Protein AF-A0A955NNW5-F1 (afdb_monomer_lite)

Secondary structure (DSSP, 8-state):
------------------------PPPEEEEEEEE----B-HHHHSS-BSTTPBPP-SSSS---B--TTTS-SSSS--TT-S--TT-HHHHHHHHHHHHHTTEEEEEEEE--TTSHHHHHHHHHHHHHHHTT-EEEEEE---TT--HHHHHHHHHHHHHHHTT-TTB--BGGGTTB-

pLDDT: mean 88.26, std 15.96, range [44.25, 98.5]

Structure (mmCIF, N/CA/C/O backbone):
data_AF-A0A955NNW5-F1
#
_entry.id   AF-A0A955NNW5-F1
#
loop_
_atom_site.group_PDB
_atom_site.id
_atom_site.type_symbol
_atom_site.label_atom_id
_atom_site.label_alt_id
_atom_site.label_comp_id
_atom_site.label_asym_id
_atom_site.label_entity_id
_atom_site.label_seq_id
_atom_site.pdbx_PDB_ins_code
_atom_site.Cartn_x
_atom_site.Cartn_y
_atom_site.Cartn_z
_atom_site.occupancy
_atom_site.B_iso_or_equiv
_atom_site.auth_seq_id
_atom_site.auth_comp_id
_atom_site.auth_asym_id
_atom_site.auth_atom_id
_atom_site.pdbx_PDB_model_num
ATOM 1 N N . MET A 1 1 ? -83.481 -38.359 -8.865 1.00 44.25 1 MET A N 1
ATOM 2 C CA . MET A 1 1 ? -82.133 -38.369 -9.472 1.00 44.25 1 MET A CA 1
ATOM 3 C C . MET A 1 1 ? -81.370 -37.194 -8.867 1.00 44.25 1 MET A C 1
ATOM 5 O O . MET A 1 1 ? -81.826 -36.071 -9.020 1.00 44.25 1 MET A O 1
ATOM 9 N N . ARG A 1 2 ? -80.355 -37.457 -8.031 1.00 44.44 2 ARG A N 1
ATOM 10 C CA . ARG A 1 2 ? -79.591 -36.447 -7.269 1.00 44.44 2 ARG A CA 1
ATOM 11 C C . ARG A 1 2 ? -78.536 -35.812 -8.178 1.00 44.44 2 ARG A C 1
ATOM 13 O O . ARG A 1 2 ? -77.714 -36.547 -8.713 1.00 44.44 2 ARG A O 1
ATOM 20 N N . THR A 1 3 ? -78.504 -34.489 -8.279 1.00 44.41 3 THR A N 1
ATOM 21 C CA . THR A 1 3 ? -77.385 -33.754 -8.887 1.00 44.41 3 THR A CA 1
ATOM 22 C C . THR A 1 3 ? -76.602 -33.065 -7.772 1.00 44.41 3 THR A C 1
ATOM 24 O O . THR A 1 3 ? -77.088 -32.132 -7.141 1.00 44.41 3 THR A O 1
ATOM 27 N N . MET A 1 4 ? -75.411 -33.589 -7.480 1.00 44.28 4 MET A N 1
ATOM 28 C CA . MET A 1 4 ? -74.425 -33.008 -6.564 1.00 44.28 4 MET A CA 1
ATOM 29 C C . MET A 1 4 ? -73.666 -31.900 -7.305 1.00 44.28 4 MET A C 1
ATOM 31 O O . MET A 1 4 ? -73.035 -32.175 -8.322 1.00 44.28 4 MET A O 1
ATOM 35 N N . GLN A 1 5 ? -73.714 -30.665 -6.806 1.00 46.50 5 GLN A N 1
ATOM 36 C CA . GLN A 1 5 ? -72.814 -29.592 -7.237 1.00 46.50 5 GLN A CA 1
ATOM 37 C C . GLN A 1 5 ? -71.572 -29.603 -6.343 1.00 46.50 5 GLN A C 1
ATOM 39 O O . GLN A 1 5 ? -71.664 -29.370 -5.139 1.00 46.50 5 GLN A O 1
ATOM 44 N N . PHE A 1 6 ? -70.413 -29.886 -6.937 1.00 45.56 6 PHE A N 1
ATOM 45 C CA . PHE A 1 6 ? -69.111 -29.678 -6.309 1.00 45.56 6 PHE A CA 1
ATOM 46 C C . PHE A 1 6 ? -68.660 -28.241 -6.579 1.00 45.56 6 PHE A C 1
ATOM 48 O O . PHE A 1 6 ? -68.468 -27.860 -7.731 1.00 45.56 6 PHE A O 1
ATOM 55 N N . PHE A 1 7 ? -68.462 -27.457 -5.522 1.00 47.94 7 PHE A N 1
ATOM 56 C CA . PHE A 1 7 ? -67.704 -26.212 -5.596 1.00 47.94 7 PHE A CA 1
ATOM 57 C C . PHE A 1 7 ? -66.236 -26.529 -5.301 1.00 47.94 7 PHE A C 1
ATOM 59 O O . PHE A 1 7 ? -65.891 -26.908 -4.183 1.00 47.94 7 PHE A O 1
ATOM 66 N N . ALA A 1 8 ? -65.375 -26.394 -6.307 1.00 47.09 8 ALA A N 1
ATOM 67 C CA . ALA A 1 8 ? -63.930 -26.412 -6.124 1.00 47.09 8 ALA A CA 1
ATOM 68 C C . ALA A 1 8 ? -63.470 -24.985 -5.798 1.00 47.09 8 ALA A C 1
ATOM 70 O O . ALA A 1 8 ? -63.514 -24.104 -6.654 1.00 47.09 8 ALA A O 1
ATOM 71 N N . SER A 1 9 ? -63.062 -24.749 -4.551 1.00 47.81 9 SER A N 1
ATOM 72 C CA . SER A 1 9 ? -62.405 -23.502 -4.157 1.00 47.81 9 SER A CA 1
ATOM 73 C C . SER A 1 9 ? -60.909 -23.629 -4.446 1.00 47.81 9 SER A C 1
ATOM 75 O O . SER A 1 9 ? -60.238 -24.480 -3.863 1.00 47.81 9 SER A O 1
ATOM 77 N N . ILE A 1 10 ? -60.394 -22.820 -5.371 1.00 53.88 10 ILE A N 1
ATOM 78 C CA . ILE A 1 10 ? -58.959 -22.711 -5.652 1.00 53.88 10 ILE A CA 1
ATOM 79 C C . ILE A 1 10 ? -58.423 -21.571 -4.787 1.00 53.88 10 ILE A C 1
ATOM 81 O O . ILE A 1 10 ? -58.617 -20.398 -5.101 1.00 53.88 10 ILE A O 1
ATOM 85 N N . SER A 1 11 ? -57.753 -21.913 -3.689 1.00 56.22 11 SER A N 1
ATOM 86 C CA . SER A 1 11 ? -56.998 -20.939 -2.899 1.00 56.22 11 SER A CA 1
ATOM 87 C C . SER A 1 11 ? -55.643 -20.703 -3.562 1.00 56.22 11 SER A C 1
ATOM 89 O O . SER A 1 11 ? -54.776 -21.576 -3.557 1.00 56.22 11 SER A O 1
ATOM 91 N N . LEU A 1 12 ? -55.467 -19.520 -4.148 1.00 50.38 12 LEU A N 1
ATOM 92 C CA . LEU A 1 12 ? -54.189 -19.055 -4.675 1.00 50.38 12 LEU A CA 1
ATOM 93 C C . LEU A 1 12 ? -53.268 -18.710 -3.492 1.00 50.38 12 LEU A C 1
ATOM 95 O O . LEU A 1 12 ? -53.478 -17.708 -2.812 1.00 50.38 12 LEU A O 1
ATOM 99 N N . VAL A 1 13 ? -52.270 -19.552 -3.218 1.00 57.09 13 VAL A N 1
ATOM 100 C CA . VAL A 1 13 ? -51.224 -19.260 -2.227 1.00 57.09 13 VAL A CA 1
ATOM 101 C C . VAL A 1 13 ? -50.139 -18.440 -2.918 1.00 57.09 13 VAL A C 1
ATOM 103 O O . VAL A 1 13 ? -49.296 -18.975 -3.635 1.00 57.09 13 VAL A O 1
ATOM 106 N N . THR A 1 14 ? -50.163 -17.125 -2.728 1.00 57.78 14 THR A N 1
ATOM 107 C CA . THR A 1 14 ? -49.066 -16.237 -3.122 1.00 57.78 14 THR A CA 1
ATOM 108 C C . THR A 1 14 ? -47.922 -16.417 -2.128 1.00 57.78 14 THR A C 1
ATOM 110 O O . THR A 1 14 ? -47.959 -15.897 -1.015 1.00 57.78 14 THR A O 1
ATOM 113 N N . ILE A 1 15 ? -46.896 -17.176 -2.515 1.00 60.81 15 ILE A N 1
ATOM 114 C CA . ILE A 1 15 ? -45.632 -17.233 -1.775 1.00 60.81 15 ILE A CA 1
ATOM 115 C C . ILE A 1 15 ? -44.906 -15.909 -2.036 1.00 60.81 15 ILE A C 1
ATOM 117 O O . ILE A 1 15 ? -44.242 -15.733 -3.055 1.00 60.81 15 ILE A O 1
ATOM 121 N N . LEU A 1 16 ? -45.073 -14.950 -1.126 1.00 56.88 16 LEU A N 1
ATOM 122 C CA . LEU A 1 16 ? -44.221 -13.768 -1.053 1.00 56.88 16 LEU A CA 1
ATOM 123 C C . LEU A 1 16 ? -42.847 -14.221 -0.551 1.00 56.88 16 LEU A C 1
ATOM 125 O O . LEU A 1 16 ? -42.619 -14.349 0.649 1.00 56.88 16 LEU A O 1
ATOM 129 N N . CYS A 1 17 ? -41.933 -14.489 -1.482 1.00 45.84 17 CYS A N 1
ATOM 130 C CA . CYS A 1 17 ? -40.508 -14.519 -1.176 1.00 45.84 17 CYS A CA 1
ATOM 131 C C . CYS A 1 17 ? -40.100 -13.094 -0.774 1.00 45.84 17 CYS A C 1
ATOM 133 O O . CYS A 1 17 ? -39.761 -12.278 -1.628 1.00 45.84 17 CYS A O 1
ATOM 135 N N . SER A 1 18 ? -40.162 -12.772 0.520 1.00 54.06 18 SER A N 1
ATOM 136 C CA . SER A 1 18 ? -39.417 -11.632 1.049 1.00 54.06 18 SER A CA 1
ATOM 137 C C . SER A 1 18 ? -37.940 -11.971 0.917 1.00 54.06 18 SER A C 1
ATOM 139 O O . SER A 1 18 ? -37.386 -12.698 1.738 1.00 54.06 18 SER A O 1
ATOM 141 N N . SER A 1 19 ? -37.291 -11.463 -0.129 1.00 56.97 19 SER A N 1
ATOM 142 C CA . SER A 1 19 ? -35.848 -11.285 -0.091 1.00 56.97 19 SER A CA 1
ATOM 143 C C . SER A 1 19 ? -35.580 -10.254 1.000 1.00 56.97 19 SER A C 1
ATOM 145 O O . SER A 1 19 ? -35.784 -9.057 0.776 1.00 56.97 19 SER A O 1
ATOM 147 N N . SER A 1 20 ? -35.178 -10.699 2.192 1.00 56.31 20 SER A N 1
ATOM 148 C CA . SER A 1 20 ? -34.510 -9.792 3.123 1.00 56.31 20 SER A CA 1
ATOM 149 C C . SER A 1 20 ? -33.392 -9.097 2.342 1.00 56.31 20 SER A C 1
ATOM 151 O O . SER A 1 20 ? -32.692 -9.785 1.585 1.00 56.31 20 SER A O 1
ATOM 153 N N . PRO A 1 21 ? -33.236 -7.763 2.441 1.00 55.09 21 PRO A N 1
ATOM 154 C CA . PRO A 1 21 ? -32.043 -7.128 1.902 1.00 55.09 21 PRO A CA 1
ATOM 155 C C . PRO A 1 21 ? -30.851 -7.897 2.464 1.00 55.09 21 PRO A C 1
ATOM 157 O O . PRO A 1 21 ? -30.858 -8.216 3.654 1.00 55.09 21 PRO A O 1
ATOM 160 N N . ALA A 1 22 ? -29.908 -8.278 1.598 1.00 51.81 22 ALA A N 1
ATOM 161 C CA . ALA A 1 22 ? -28.684 -8.928 2.038 1.00 51.81 22 ALA A CA 1
ATOM 162 C C . ALA A 1 22 ? -28.119 -8.069 3.168 1.00 51.81 22 ALA A C 1
ATOM 164 O O . ALA A 1 22 ? -27.778 -6.906 2.947 1.00 51.81 22 ALA A O 1
ATOM 165 N N . GLU A 1 23 ? -28.138 -8.605 4.385 1.00 51.22 23 GLU A N 1
ATOM 166 C CA . GLU A 1 23 ? -27.462 -7.982 5.504 1.00 51.22 23 GLU A CA 1
ATOM 167 C C . GLU A 1 23 ? -26.014 -7.877 5.036 1.00 51.22 23 GLU A C 1
ATOM 169 O O . GLU A 1 23 ? -25.410 -8.883 4.655 1.00 51.22 23 GLU A O 1
ATOM 174 N N . THR A 1 24 ? -25.501 -6.656 4.888 1.00 58.34 24 THR A N 1
ATOM 175 C CA . THR A 1 24 ? -24.089 -6.466 4.575 1.00 58.34 24 THR A CA 1
ATOM 176 C C . THR A 1 24 ? -23.340 -7.044 5.764 1.00 58.34 24 THR A C 1
ATOM 178 O O . THR A 1 24 ? -23.213 -6.368 6.784 1.00 58.34 24 THR A O 1
ATOM 181 N N . GLU A 1 25 ? -22.939 -8.313 5.661 1.00 66.44 25 GLU A N 1
ATOM 182 C CA . GLU A 1 25 ? -22.172 -9.010 6.687 1.00 66.44 25 GLU A CA 1
ATOM 183 C C . GLU A 1 25 ? -21.027 -8.092 7.107 1.00 66.44 25 GLU A C 1
ATOM 185 O O . GLU A 1 25 ? -20.251 -7.608 6.273 1.00 66.44 25 GLU A O 1
ATOM 190 N N . ALA A 1 26 ? -20.993 -7.762 8.396 1.00 84.62 26 ALA A N 1
ATOM 191 C CA . ALA A 1 26 ? -20.029 -6.810 8.911 1.00 84.62 26 ALA A CA 1
ATOM 192 C C . ALA A 1 26 ? -18.613 -7.343 8.655 1.00 84.62 26 ALA A C 1
ATOM 194 O O . ALA A 1 26 ? -18.317 -8.510 8.917 1.00 84.62 26 ALA A O 1
ATOM 195 N N . LEU A 1 27 ? -17.723 -6.485 8.150 1.00 93.44 27 LEU A N 1
ATOM 196 C CA . LEU A 1 27 ? -16.345 -6.879 7.870 1.00 93.44 27 LEU A CA 1
ATOM 197 C C . LEU A 1 27 ? -15.653 -7.374 9.146 1.00 93.44 27 LEU A C 1
ATOM 199 O O . LEU A 1 27 ? -15.691 -6.711 10.187 1.00 93.44 27 LEU A O 1
ATOM 203 N N . SER A 1 28 ? -14.966 -8.514 9.063 1.00 93.81 28 SER A N 1
ATOM 204 C CA . SER A 1 28 ? -14.270 -9.075 10.218 1.00 93.81 28 SER A CA 1
ATOM 205 C C . SER A 1 28 ? -12.952 -8.351 10.468 1.00 93.81 28 SER A C 1
ATOM 207 O O . SER A 1 28 ? -11.970 -8.552 9.754 1.00 93.81 28 SER A O 1
ATOM 209 N N . GLN A 1 29 ? -12.889 -7.560 11.541 1.00 92.75 29 GLN A N 1
ATOM 210 C CA . GLN A 1 29 ? -11.641 -6.928 11.992 1.00 92.75 29 GLN A CA 1
ATOM 211 C C . GLN A 1 29 ? -10.637 -7.919 12.606 1.00 92.75 29 GLN A C 1
ATOM 213 O O . GLN A 1 29 ? -9.526 -7.528 12.933 1.00 92.75 29 GLN A O 1
ATOM 218 N N . ARG A 1 30 ? -11.004 -9.201 12.743 1.00 92.69 30 ARG A N 1
ATOM 219 C CA . ARG A 1 30 ? -10.089 -10.278 13.163 1.00 92.69 30 ARG A CA 1
ATOM 220 C C . ARG A 1 30 ? -9.370 -10.940 11.991 1.00 92.69 30 ARG A C 1
ATOM 222 O O . ARG A 1 30 ? -8.498 -11.778 12.204 1.00 92.69 30 ARG A O 1
ATOM 229 N N . VAL A 1 31 ? -9.761 -10.615 10.759 1.00 95.75 31 VAL A N 1
ATOM 230 C CA . VAL A 1 31 ? -9.162 -11.171 9.546 1.00 95.75 31 VAL A CA 1
ATOM 231 C C . VAL A 1 31 ? -8.395 -10.065 8.841 1.00 95.75 31 VAL A C 1
ATOM 233 O O . VAL A 1 31 ? -8.952 -9.017 8.509 1.00 95.75 31 VAL A O 1
ATOM 236 N N . HIS A 1 32 ? -7.108 -10.324 8.621 1.00 97.44 32 HIS A N 1
ATOM 237 C CA . HIS A 1 32 ? -6.173 -9.397 7.998 1.00 97.44 32 HIS A CA 1
ATOM 238 C C . HIS A 1 32 ? -5.703 -9.961 6.657 1.00 97.44 32 HIS A C 1
ATOM 240 O O . HIS A 1 32 ? -5.451 -11.162 6.544 1.00 97.44 32 HIS A O 1
ATOM 246 N N . VAL A 1 33 ? -5.542 -9.097 5.655 1.00 98.44 33 VAL A N 1
ATOM 247 C CA . VAL A 1 33 ? -4.981 -9.460 4.345 1.00 98.44 33 VAL A CA 1
ATOM 248 C C . VAL A 1 33 ? -3.678 -8.717 4.095 1.00 98.44 33 VAL A C 1
ATOM 250 O O . VAL A 1 33 ? -3.628 -7.501 4.242 1.00 98.44 33 VAL A O 1
ATOM 253 N N . HIS A 1 34 ? -2.623 -9.431 3.700 1.00 98.50 34 HIS A N 1
ATOM 254 C CA . HIS A 1 34 ? -1.396 -8.790 3.226 1.00 98.50 34 HIS A CA 1
ATOM 255 C C . HIS A 1 34 ? -1.651 -8.121 1.877 1.00 98.50 34 HIS A C 1
ATOM 257 O O . HIS A 1 34 ? -2.157 -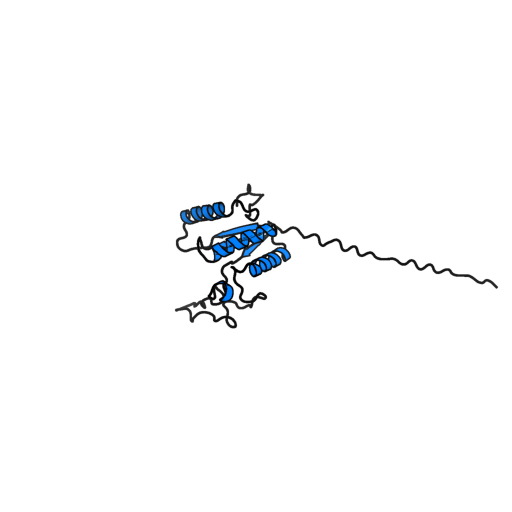8.755 0.950 1.00 98.50 34 HIS A O 1
ATOM 263 N N . TYR A 1 35 ? -1.296 -6.847 1.771 1.00 98.44 35 TYR A N 1
ATOM 264 C CA . TYR A 1 35 ? -1.545 -6.035 0.591 1.00 98.44 35 TYR A CA 1
ATOM 265 C C . TYR A 1 35 ? -0.272 -5.323 0.145 1.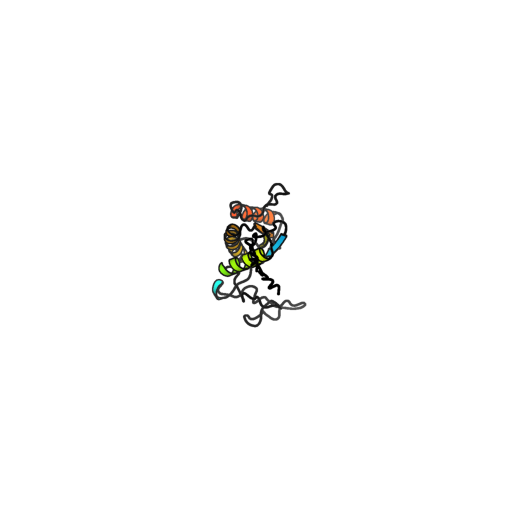00 98.44 35 TYR A C 1
ATOM 267 O O . TYR A 1 35 ? 0.419 -4.700 0.950 1.00 98.44 35 TYR A O 1
ATOM 275 N N . TYR A 1 36 ? 0.006 -5.384 -1.156 1.00 97.69 36 TYR A N 1
ATOM 276 C CA . TYR A 1 36 ? 1.209 -4.830 -1.766 1.00 97.69 36 TYR A CA 1
ATOM 277 C C . TYR A 1 36 ? 0.847 -3.663 -2.688 1.00 97.69 36 TYR A C 1
ATOM 279 O O . TYR A 1 36 ? 0.244 -3.856 -3.744 1.00 97.69 36 TYR A O 1
ATOM 287 N N . GLY A 1 37 ? 1.216 -2.445 -2.283 1.00 96.12 37 GLY A N 1
ATOM 288 C CA . GLY A 1 37 ? 0.946 -1.202 -3.016 1.00 96.12 37 GLY A CA 1
ATOM 289 C C . GLY A 1 37 ? 2.052 -0.778 -3.986 1.00 96.12 37 GLY A C 1
ATOM 290 O O . GLY A 1 37 ? 2.245 0.418 -4.186 1.00 96.12 37 GLY A O 1
ATOM 291 N N . TRP A 1 38 ? 2.809 -1.728 -4.540 1.00 96.19 38 TRP A N 1
ATOM 292 C CA . TRP A 1 38 ? 4.052 -1.462 -5.278 1.00 96.19 38 TRP A CA 1
ATOM 293 C C . TRP A 1 38 ? 3.956 -1.605 -6.807 1.00 96.19 38 TRP A C 1
ATOM 295 O O . TRP A 1 38 ? 4.956 -1.457 -7.502 1.00 96.19 38 TRP A O 1
ATOM 305 N N . TYR A 1 39 ? 2.780 -1.909 -7.360 1.00 97.44 39 TYR A N 1
ATOM 306 C CA . TYR A 1 39 ? 2.630 -2.126 -8.803 1.00 97.44 39 TYR A CA 1
ATOM 307 C C . TYR A 1 39 ? 2.480 -0.801 -9.550 1.00 97.44 39 TYR A C 1
ATOM 309 O O . TYR A 1 39 ? 1.863 0.139 -9.043 1.00 97.44 39 TYR A O 1
ATOM 317 N N . GLY A 1 40 ? 3.017 -0.725 -10.765 1.00 97.12 40 GLY A N 1
ATOM 318 C CA . GLY A 1 40 ? 2.957 0.485 -11.580 1.00 97.12 40 GLY A CA 1
ATOM 319 C C . GLY A 1 40 ? 2.926 0.200 -13.074 1.00 97.12 40 GLY A C 1
ATOM 320 O O . GLY A 1 40 ? 3.481 -0.802 -13.526 1.00 97.12 40 GLY A O 1
ATOM 321 N N . ASN A 1 41 ? 2.280 1.085 -13.830 1.00 97.75 41 ASN A N 1
ATOM 322 C CA . ASN A 1 41 ? 2.127 0.990 -15.280 1.00 97.75 41 ASN A CA 1
ATOM 323 C C . ASN A 1 41 ? 2.514 2.305 -15.989 1.00 97.75 41 ASN A C 1
ATOM 325 O O . ASN A 1 41 ? 2.603 3.355 -15.342 1.00 97.75 41 ASN A O 1
ATOM 329 N N . PRO A 1 42 ? 2.771 2.287 -17.310 1.00 97.44 42 PRO A N 1
ATOM 330 C CA . PRO A 1 42 ? 3.177 3.477 -18.050 1.00 97.44 42 PRO A CA 1
ATOM 331 C C . PRO A 1 42 ? 2.154 4.612 -17.999 1.00 97.44 42 PRO A C 1
ATOM 333 O O . PRO A 1 42 ? 2.550 5.773 -17.940 1.00 97.44 42 PRO A O 1
ATOM 336 N N . GLU A 1 43 ? 0.859 4.300 -17.983 1.00 96.88 43 GLU A N 1
ATOM 337 C CA . GLU A 1 43 ? -0.211 5.296 -18.011 1.00 96.88 43 GLU A CA 1
ATOM 338 C C . GLU A 1 43 ? -0.264 6.137 -16.729 1.00 96.88 43 GLU A C 1
ATOM 340 O O . GLU A 1 43 ? -0.424 7.355 -16.797 1.00 96.88 43 GLU A O 1
ATOM 345 N N . THR A 1 44 ? -0.113 5.510 -15.558 1.00 95.56 44 THR A N 1
ATOM 346 C CA . THR A 1 44 ? -0.196 6.188 -14.255 1.00 95.56 44 THR A CA 1
ATOM 347 C C . THR A 1 44 ? 1.180 6.575 -13.710 1.00 95.56 44 THR A C 1
ATOM 349 O O . THR A 1 44 ? 1.334 7.638 -13.112 1.00 95.56 44 THR A O 1
ATOM 352 N N . ASN A 1 45 ? 2.195 5.726 -13.894 1.00 94.69 45 ASN A N 1
ATOM 353 C CA . ASN A 1 45 ? 3.518 5.878 -13.277 1.00 94.69 45 ASN A CA 1
ATOM 354 C C . ASN A 1 45 ? 4.606 6.324 -14.266 1.00 94.69 45 ASN A C 1
ATOM 356 O O . ASN A 1 45 ? 5.721 6.632 -13.842 1.00 94.69 45 ASN A O 1
ATOM 360 N N . GLY A 1 46 ? 4.330 6.329 -15.574 1.00 96.50 46 GLY A N 1
ATOM 361 C CA . GLY A 1 46 ? 5.318 6.617 -16.622 1.00 96.50 46 GLY A CA 1
ATOM 362 C C . GLY A 1 46 ? 6.310 5.478 -16.891 1.00 96.50 46 GLY A C 1
ATOM 363 O O . GLY A 1 46 ? 7.160 5.603 -17.769 1.00 96.50 46 GLY A O 1
ATOM 364 N N . HIS A 1 47 ? 6.223 4.375 -16.145 1.00 96.12 47 HIS A N 1
ATOM 365 C CA . HIS A 1 47 ? 7.054 3.182 -16.293 1.00 96.12 47 HIS A CA 1
ATOM 366 C C . HIS A 1 47 ? 6.355 1.964 -15.680 1.00 96.12 47 HIS A C 1
ATOM 368 O O . HIS A 1 47 ? 5.454 2.103 -14.852 1.00 96.12 47 HIS A O 1
ATOM 374 N N . TRP A 1 48 ? 6.789 0.768 -16.072 1.00 97.56 48 TRP A N 1
ATOM 375 C CA . TRP A 1 48 ? 6.414 -0.458 -15.376 1.00 97.56 48 TRP A CA 1
ATOM 376 C C . TRP A 1 48 ? 7.077 -0.508 -13.995 1.00 97.56 48 TRP A C 1
ATOM 378 O O . TRP A 1 48 ? 8.201 -0.044 -13.810 1.00 97.56 48 TRP A O 1
ATOM 388 N N . SER A 1 49 ? 6.365 -1.034 -13.004 1.00 96.62 49 SER A N 1
ATOM 389 C CA . SER A 1 49 ? 6.934 -1.368 -11.697 1.00 96.62 49 SER A CA 1
ATOM 390 C C . SER A 1 49 ? 6.358 -2.691 -11.219 1.00 96.62 49 SER A C 1
ATOM 392 O O . SER A 1 49 ? 5.140 -2.883 -11.252 1.00 96.62 49 SER A O 1
ATOM 394 N N . HIS A 1 50 ? 7.231 -3.595 -10.771 1.00 96.62 50 HIS A N 1
ATOM 395 C CA . HIS A 1 50 ? 6.938 -4.970 -10.337 1.00 96.62 50 HIS A CA 1
ATOM 396 C C . HIS A 1 50 ? 6.356 -5.905 -11.411 1.00 96.62 50 HIS A C 1
ATOM 398 O O . HIS A 1 50 ? 6.634 -7.102 -11.368 1.00 96.62 50 HIS A O 1
ATOM 404 N N . TRP A 1 51 ? 5.611 -5.411 -12.400 1.00 98.12 51 TRP A N 1
ATOM 405 C CA . TRP A 1 51 ? 5.195 -6.220 -13.550 1.00 98.12 51 TRP A CA 1
ATOM 406 C C . TRP A 1 51 ? 6.390 -6.652 -14.405 1.00 98.12 51 TRP A C 1
ATOM 408 O O . TRP A 1 51 ? 6.434 -7.788 -14.868 1.00 98.12 51 TRP A O 1
ATOM 418 N N . ASP A 1 52 ? 7.386 -5.780 -14.541 1.00 97.56 52 ASP A N 1
ATOM 419 C CA . ASP A 1 52 ? 8.652 -5.973 -15.253 1.00 97.56 52 ASP A CA 1
ATOM 420 C C . ASP A 1 52 ? 9.790 -6.424 -14.316 1.00 97.56 52 ASP A C 1
ATOM 422 O O . ASP A 1 52 ? 10.956 -6.085 -14.521 1.00 97.56 52 ASP A O 1
ATOM 426 N N . HIS A 1 53 ? 9.471 -7.157 -13.243 1.00 96.38 53 HIS A N 1
ATOM 427 C CA . HIS A 1 53 ? 10.462 -7.558 -12.242 1.00 96.38 53 HIS A CA 1
ATOM 428 C C . HIS A 1 53 ? 11.644 -8.329 -12.867 1.00 96.38 53 HIS A C 1
ATOM 430 O O . HIS A 1 53 ? 11.496 -9.060 -13.848 1.00 96.38 53 HIS A O 1
ATOM 436 N N . ALA A 1 54 ? 12.833 -8.202 -12.275 1.00 94.81 54 ALA A N 1
ATOM 437 C CA . ALA A 1 54 ? 13.998 -8.982 -12.682 1.00 94.81 54 ALA A CA 1
ATOM 438 C C . ALA A 1 54 ? 13.782 -10.480 -12.407 1.00 94.81 54 ALA A C 1
ATOM 440 O O . ALA A 1 54 ? 13.357 -10.870 -11.315 1.00 94.81 54 ALA A O 1
ATOM 441 N N . VAL A 1 55 ? 14.121 -11.340 -13.365 1.00 93.12 55 VAL A N 1
ATOM 442 C CA . VAL A 1 55 ? 14.098 -12.791 -13.155 1.00 93.12 55 VAL A CA 1
ATOM 443 C C . VAL A 1 55 ? 15.175 -13.152 -12.136 1.00 93.12 55 VAL A C 1
ATOM 445 O O . VAL A 1 55 ? 16.344 -12.804 -12.303 1.00 93.12 55 VAL A O 1
ATOM 448 N N . THR A 1 56 ? 14.807 -13.863 -11.072 1.00 88.88 56 THR A N 1
ATOM 449 C CA . THR A 1 56 ? 15.776 -14.272 -10.052 1.00 88.88 56 THR A CA 1
ATOM 450 C C . THR A 1 56 ? 16.684 -15.380 -10.583 1.00 88.88 56 THR A C 1
ATOM 452 O O . THR A 1 56 ? 16.231 -16.347 -11.194 1.00 88.88 56 THR A O 1
ATOM 455 N N . SER A 1 57 ? 17.990 -15.252 -10.339 1.00 88.19 57 SER A N 1
ATOM 456 C CA . SER A 1 57 ? 18.965 -16.294 -10.659 1.00 88.19 57 SER A CA 1
ATOM 457 C C . SER A 1 57 ? 19.493 -16.944 -9.383 1.00 88.19 57 SER A C 1
ATOM 459 O O . SER A 1 57 ? 19.830 -16.255 -8.421 1.00 88.19 57 SER A O 1
ATOM 461 N N . LYS A 1 58 ? 19.595 -18.281 -9.376 1.00 86.94 58 LYS A N 1
ATOM 462 C CA . LYS A 1 58 ? 20.248 -19.028 -8.284 1.00 86.94 58 LYS A CA 1
ATOM 463 C C . LYS A 1 58 ? 21.770 -18.871 -8.307 1.00 86.94 58 LYS A C 1
ATOM 465 O O . LYS A 1 58 ? 22.412 -19.046 -7.275 1.00 86.94 58 LYS A O 1
ATOM 470 N N . SER A 1 59 ? 22.346 -18.575 -9.470 1.00 87.50 59 SER A N 1
ATOM 471 C CA . SER A 1 59 ? 23.782 -18.378 -9.655 1.00 87.50 59 SER A CA 1
ATOM 472 C C . SER A 1 59 ? 24.051 -17.419 -10.817 1.00 87.50 59 SER A C 1
ATOM 474 O O . SER A 1 59 ? 23.547 -17.592 -11.924 1.00 87.50 59 SER A O 1
ATOM 476 N N . GLY A 1 60 ? 24.873 -16.398 -10.575 1.00 85.25 60 GLY A N 1
ATOM 477 C CA .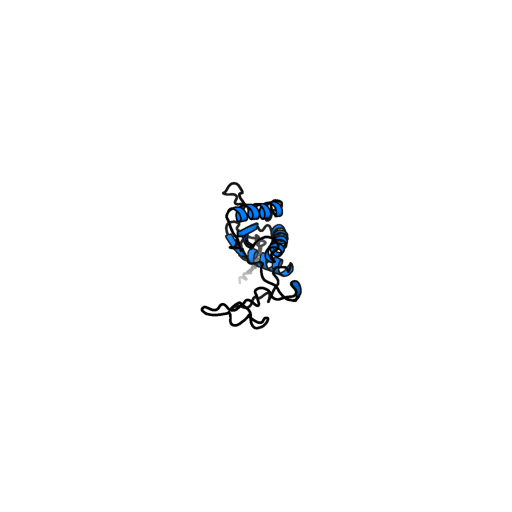 GLY A 1 60 ? 25.186 -15.377 -11.579 1.00 85.25 60 GLY A CA 1
ATOM 478 C C . GLY A 1 60 ? 24.130 -14.266 -11.686 1.00 85.25 60 GLY A C 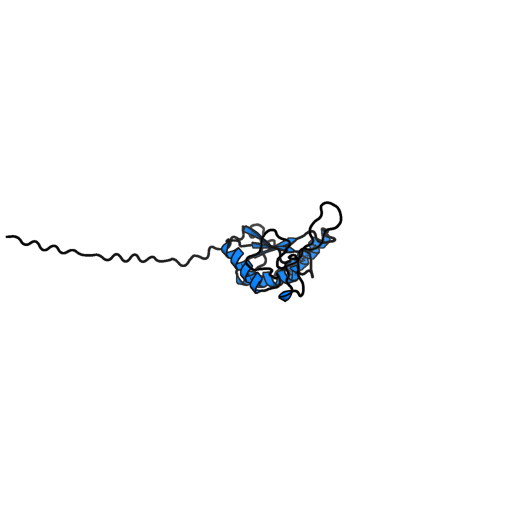1
ATOM 479 O O . GLY A 1 60 ? 23.182 -14.233 -10.899 1.00 85.25 60 GLY A O 1
ATOM 480 N N . PRO A 1 61 ? 24.316 -13.317 -12.618 1.00 86.94 61 PRO A N 1
ATOM 481 C CA . PRO A 1 61 ? 23.414 -12.183 -12.771 1.00 86.94 61 PRO A CA 1
ATOM 482 C C . PRO A 1 61 ? 22.021 -12.629 -13.247 1.00 86.94 61 PRO A C 1
ATOM 484 O O . PRO A 1 61 ? 21.899 -13.665 -13.909 1.00 86.94 61 PRO A O 1
ATOM 487 N N . PRO A 1 62 ? 20.968 -11.852 -12.936 1.00 87.81 62 PRO A N 1
ATOM 488 C CA . PRO A 1 62 ? 19.647 -12.091 -13.496 1.00 87.81 62 PRO A CA 1
ATOM 489 C C . PRO A 1 62 ? 19.712 -12.022 -15.033 1.00 87.81 62 PRO A C 1
ATOM 491 O O . PRO A 1 62 ? 20.403 -11.153 -15.574 1.00 87.81 62 PRO A O 1
ATOM 494 N N . PRO A 1 63 ? 19.005 -12.908 -15.757 1.00 88.69 63 PRO A N 1
ATOM 495 C CA . PRO A 1 63 ? 19.037 -12.942 -17.222 1.00 88.69 63 PRO A CA 1
ATOM 496 C C . PRO A 1 63 ? 18.348 -11.728 -17.868 1.00 88.69 63 PRO A C 1
ATOM 498 O O . PRO A 1 63 ? 18.460 -11.520 -19.074 1.00 88.69 63 PRO A O 1
ATOM 501 N N . GLY A 1 64 ? 17.636 -10.932 -17.073 1.00 93.00 64 GLY A N 1
ATOM 502 C CA . GLY A 1 64 ? 16.941 -9.727 -17.491 1.00 93.00 64 GLY A CA 1
ATOM 503 C C . GLY A 1 64 ? 15.651 -9.534 -16.707 1.00 93.00 64 GLY A C 1
ATOM 504 O O . GLY A 1 64 ? 15.355 -10.269 -15.760 1.00 93.00 64 GLY A O 1
ATOM 505 N N . ASN A 1 65 ? 14.890 -8.539 -17.139 1.00 96.38 65 ASN A N 1
ATOM 506 C CA . ASN A 1 65 ? 13.562 -8.233 -16.633 1.00 96.38 65 ASN A CA 1
ATOM 507 C C . ASN A 1 65 ? 12.497 -8.887 -17.511 1.00 96.38 65 ASN A C 1
ATOM 509 O O . ASN A 1 65 ? 12.701 -9.049 -18.719 1.00 96.38 65 ASN A O 1
ATOM 513 N N . HIS A 1 66 ? 11.363 -9.209 -16.896 1.00 97.06 66 HIS A N 1
ATOM 514 C CA . HIS A 1 66 ? 10.137 -9.517 -17.626 1.00 97.06 66 HIS A CA 1
ATOM 515 C C . HIS A 1 66 ? 9.727 -8.341 -18.531 1.00 97.06 66 HIS A C 1
ATOM 517 O O . HIS A 1 66 ? 10.036 -7.183 -18.229 1.00 97.06 66 HIS A O 1
ATOM 523 N N . LYS A 1 67 ? 9.054 -8.628 -19.652 1.00 96.81 67 LYS A N 1
ATOM 524 C CA . LYS A 1 67 ? 8.627 -7.631 -20.654 1.00 96.81 67 LYS A CA 1
ATOM 525 C C . LYS A 1 67 ? 7.098 -7.564 -20.809 1.00 96.81 67 LYS A C 1
ATOM 527 O O . LYS A 1 67 ? 6.546 -8.205 -21.707 1.00 96.81 67 LYS A O 1
ATOM 532 N N . PRO A 1 68 ? 6.411 -6.761 -19.979 1.00 97.56 68 PRO A N 1
ATOM 533 C CA . PRO A 1 68 ? 4.978 -6.538 -20.121 1.00 97.56 68 PRO A CA 1
ATOM 534 C C . PRO A 1 68 ? 4.585 -5.993 -21.515 1.00 97.56 68 PRO A C 1
ATOM 536 O O . PRO A 1 68 ? 5.370 -5.242 -22.102 1.00 97.56 68 PRO A O 1
ATOM 539 N N . PRO A 1 69 ? 3.364 -6.285 -22.016 1.00 97.06 69 PRO A N 1
ATOM 540 C CA . PRO A 1 69 ? 2.263 -6.895 -21.271 1.00 97.06 69 PRO A CA 1
ATOM 541 C C . PRO A 1 69 ? 2.158 -8.424 -21.347 1.00 97.06 69 PRO A C 1
ATOM 543 O O . PRO A 1 69 ? 1.437 -8.984 -20.526 1.00 97.06 69 PRO A O 1
ATOM 546 N N . GLU A 1 70 ? 2.822 -9.104 -22.285 1.00 96.31 70 GLU A N 1
ATOM 547 C CA . GLU A 1 70 ? 2.696 -10.562 -22.460 1.00 96.31 70 GLU A CA 1
ATOM 548 C C . GLU A 1 70 ? 3.600 -11.374 -21.522 1.00 96.31 70 GLU A C 1
ATOM 550 O O . GLU A 1 70 ? 3.272 -12.513 -21.189 1.00 96.31 70 GLU A O 1
ATOM 555 N N . ASP A 1 71 ? 4.724 -10.801 -21.088 1.00 97.06 71 ASP A N 1
ATOM 556 C CA . ASP A 1 71 ? 5.691 -11.427 -20.185 1.00 97.06 71 ASP A CA 1
ATOM 557 C C . ASP A 1 71 ? 5.785 -10.617 -18.886 1.00 97.06 71 ASP A C 1
ATOM 559 O O . ASP A 1 71 ? 6.349 -9.527 -18.861 1.00 97.06 71 ASP A O 1
ATOM 563 N N . ILE A 1 72 ? 5.203 -11.130 -17.801 1.00 98.12 72 ILE A N 1
ATOM 564 C CA . ILE A 1 72 ? 5.161 -10.447 -16.501 1.00 98.12 72 ILE A CA 1
ATOM 565 C C . ILE A 1 72 ? 5.814 -11.288 -15.408 1.00 98.12 72 ILE A C 1
ATOM 567 O O . ILE A 1 72 ? 5.849 -12.515 -15.487 1.00 98.12 72 ILE A O 1
ATOM 571 N N . GLY A 1 73 ? 6.250 -10.626 -14.335 1.00 96.31 73 GLY A N 1
ATOM 572 C CA . GLY A 1 73 ? 6.796 -11.240 -13.119 1.00 96.31 73 GLY A CA 1
ATOM 573 C C . GLY A 1 73 ? 5.781 -12.011 -12.268 1.00 96.31 73 GLY A C 1
ATOM 574 O O . GLY A 1 73 ? 5.770 -11.876 -11.048 1.00 96.31 73 GLY A O 1
ATOM 575 N N . SER A 1 74 ? 4.898 -12.792 -12.891 1.00 96.88 74 SER A N 1
ATOM 576 C CA . SER A 1 74 ? 3.880 -13.609 -12.236 1.00 96.88 74 SER A CA 1
ATOM 577 C C . SER A 1 74 ? 3.489 -14.797 -13.123 1.00 96.88 74 SER A C 1
ATOM 579 O O . SER A 1 74 ? 3.288 -14.621 -14.323 1.00 96.88 74 SER A O 1
ATOM 581 N N . PRO A 1 75 ? 3.293 -16.002 -12.555 1.00 96.50 75 PRO A N 1
ATOM 582 C CA . PRO A 1 75 ? 2.737 -17.135 -13.295 1.00 96.50 75 PRO A CA 1
ATOM 583 C C . PRO A 1 75 ? 1.225 -17.002 -13.569 1.00 96.50 75 PRO A C 1
ATOM 585 O O . PRO A 1 75 ? 0.665 -17.822 -14.292 1.00 96.50 75 PRO A O 1
ATOM 588 N N . PHE A 1 76 ? 0.556 -15.997 -12.991 1.00 98.25 76 PHE A N 1
ATOM 589 C CA . PHE A 1 76 ? -0.864 -15.697 -13.200 1.00 98.25 76 PHE A CA 1
ATOM 590 C C . PHE A 1 76 ? -1.055 -14.279 -13.735 1.00 98.25 76 PHE A C 1
ATOM 592 O O . PHE A 1 76 ? -0.329 -13.365 -13.340 1.00 98.25 76 PHE A O 1
ATOM 599 N N . TYR A 1 77 ? -2.084 -14.086 -14.560 1.00 98.19 77 TYR A N 1
ATOM 600 C CA . TYR A 1 77 ? -2.448 -12.772 -15.083 1.00 98.19 77 TYR A CA 1
ATOM 601 C C . TYR A 1 77 ? -3.610 -12.161 -14.281 1.00 98.19 77 TYR A C 1
ATOM 603 O O . TYR A 1 77 ? -4.643 -12.819 -14.124 1.00 98.19 77 TYR A O 1
ATOM 611 N N . PRO A 1 78 ? -3.481 -10.930 -13.760 1.00 98.12 78 PRO A N 1
ATOM 612 C CA . PRO A 1 78 ? -4.542 -10.278 -12.992 1.00 98.12 78 PRO A CA 1
ATOM 613 C C . PRO A 1 78 ? -5.763 -9.949 -13.864 1.00 98.12 78 PRO A C 1
ATOM 615 O O . PRO A 1 78 ? -5.634 -9.422 -14.967 1.00 98.12 78 PRO A O 1
ATOM 618 N N . GLN A 1 79 ? -6.971 -10.182 -13.339 1.00 98.31 79 GLN A N 1
ATOM 619 C CA . GLN A 1 79 ? -8.222 -9.835 -14.032 1.00 98.31 79 GLN A CA 1
ATOM 620 C C . GLN A 1 79 ? -8.357 -8.323 -14.290 1.00 98.31 79 GLN A C 1
ATOM 622 O O . GLN A 1 79 ? -8.947 -7.926 -15.290 1.00 98.31 79 GLN A O 1
ATOM 627 N N . LEU A 1 80 ? -7.801 -7.485 -13.409 1.00 98.06 80 LEU A N 1
ATOM 628 C CA . LEU A 1 80 ? -7.765 -6.025 -13.572 1.00 98.06 80 LEU A CA 1
ATOM 629 C C . LEU A 1 80 ? -6.681 -5.552 -14.560 1.00 98.06 80 LEU A C 1
ATOM 631 O O . LEU A 1 80 ? -6.482 -4.353 -14.720 1.00 98.06 80 LEU A O 1
ATOM 635 N N . GLY A 1 81 ? -5.971 -6.476 -15.215 1.00 98.12 81 GLY A N 1
ATOM 636 C CA . GLY A 1 81 ? -4.825 -6.156 -16.057 1.00 98.12 81 GLY A CA 1
ATOM 637 C C . GLY A 1 81 ? -3.630 -5.652 -15.248 1.00 98.12 81 GLY A C 1
ATOM 638 O O . GLY A 1 81 ? -3.572 -5.789 -14.024 1.00 98.12 81 GLY A O 1
ATOM 639 N N . LEU A 1 82 ? -2.648 -5.086 -15.946 1.00 98.38 82 LEU A N 1
ATOM 640 C CA . LEU A 1 82 ? -1.410 -4.586 -15.346 1.00 98.38 82 LEU A CA 1
ATOM 641 C C . LEU A 1 82 ? -1.642 -3.196 -14.754 1.00 98.38 82 LEU A C 1
ATOM 643 O O . LEU A 1 82 ? -1.291 -2.165 -15.326 1.00 98.38 82 LEU A O 1
ATOM 647 N N . TYR A 1 83 ? -2.327 -3.195 -13.617 1.00 98.06 83 TYR A N 1
ATOM 648 C CA . TYR A 1 83 ? -2.781 -2.000 -12.925 1.00 98.06 83 TYR A CA 1
ATOM 649 C C . TYR A 1 83 ? -1.636 -1.215 -12.270 1.00 98.06 83 TYR A C 1
ATOM 651 O O . TYR A 1 83 ? -0.525 -1.720 -12.073 1.00 98.06 83 TYR A O 1
ATOM 659 N N . SER A 1 84 ? -1.954 0.011 -11.853 1.00 97.50 84 SER A N 1
ATOM 660 C CA . SER A 1 84 ? -1.132 0.805 -10.944 1.00 97.50 84 SER A CA 1
ATOM 661 C C . SER A 1 84 ? -1.708 0.775 -9.534 1.00 97.50 84 SER A C 1
ATOM 663 O O . SER A 1 84 ? -2.901 0.974 -9.332 1.00 97.50 84 SER A O 1
ATOM 665 N N . SER A 1 85 ? -0.861 0.604 -8.524 1.00 96.69 85 SER A N 1
ATOM 666 C CA . SER A 1 85 ? -1.249 0.786 -7.121 1.00 96.69 85 SER A CA 1
ATOM 667 C C . SER A 1 85 ? -1.491 2.256 -6.747 1.00 96.69 85 SER A C 1
ATOM 669 O O . SER A 1 85 ? -1.962 2.522 -5.645 1.00 96.69 85 SER A O 1
ATOM 671 N N . GLN A 1 86 ? -1.172 3.201 -7.641 1.00 94.38 86 GLN A N 1
ATOM 672 C CA . GLN A 1 86 ? -1.453 4.634 -7.486 1.00 94.38 86 GLN A CA 1
ATOM 673 C C . GLN A 1 86 ? -2.713 5.075 -8.252 1.00 94.38 86 GLN A C 1
ATOM 675 O O . GLN A 1 86 ? -3.044 6.258 -8.236 1.00 94.38 86 GLN A O 1
ATOM 680 N N . ASP A 1 87 ? -3.425 4.145 -8.895 1.00 94.94 87 ASP A N 1
ATOM 681 C CA . ASP A 1 87 ? -4.717 4.408 -9.528 1.00 94.94 87 ASP A CA 1
ATOM 682 C C . ASP A 1 87 ? -5.874 4.259 -8.508 1.00 94.94 87 ASP A C 1
ATOM 684 O O . ASP A 1 87 ? -6.064 3.172 -7.941 1.00 94.94 87 ASP A O 1
ATOM 688 N N . PRO A 1 88 ? -6.669 5.320 -8.258 1.00 92.69 88 PRO A N 1
ATOM 689 C CA . PRO A 1 88 ? -7.814 5.263 -7.351 1.00 92.69 88 PRO A CA 1
ATOM 690 C C . PRO A 1 88 ? -8.872 4.220 -7.731 1.00 92.69 88 PRO A C 1
ATOM 692 O O . PRO A 1 88 ? -9.472 3.621 -6.833 1.00 92.69 88 PRO A O 1
ATOM 695 N N . ASP A 1 89 ? -9.100 3.972 -9.024 1.00 95.06 89 ASP A N 1
ATOM 696 C CA . ASP A 1 89 ? -10.114 3.007 -9.468 1.00 95.06 89 ASP A CA 1
ATOM 697 C C . ASP A 1 89 ? -9.670 1.570 -9.168 1.00 95.06 89 ASP A C 1
ATOM 699 O O . ASP A 1 89 ? -10.453 0.769 -8.644 1.00 95.06 89 ASP A O 1
ATOM 703 N N . THR A 1 90 ? -8.386 1.273 -9.381 1.00 96.38 90 THR A N 1
ATOM 704 C CA . THR A 1 90 ? -7.752 0.025 -8.935 1.00 96.38 90 THR A CA 1
ATOM 705 C C . THR A 1 90 ? -7.898 -0.172 -7.422 1.00 96.38 90 THR A C 1
ATOM 707 O O . THR A 1 90 ? -8.331 -1.238 -6.975 1.00 96.38 90 THR A O 1
ATOM 710 N N . LEU A 1 91 ? -7.591 0.850 -6.613 1.00 95.88 91 LEU A N 1
ATOM 711 C CA . LEU A 1 91 ? -7.728 0.768 -5.153 1.00 95.88 91 LEU A CA 1
ATOM 712 C C . LEU A 1 91 ? -9.174 0.496 -4.739 1.00 95.88 91 LEU A C 1
ATOM 714 O O . LEU A 1 91 ? -9.431 -0.409 -3.944 1.00 95.88 91 LEU A O 1
ATOM 718 N N . LYS A 1 92 ? -10.135 1.225 -5.309 1.00 96.38 92 LYS A N 1
ATOM 719 C CA . LYS A 1 92 ? -11.558 1.015 -5.040 1.00 96.38 92 LYS A CA 1
ATOM 720 C C . LYS A 1 92 ? -11.984 -0.420 -5.359 1.00 96.38 92 LYS A C 1
ATOM 722 O O . LYS A 1 92 ? -12.643 -1.043 -4.522 1.00 96.38 92 LYS A O 1
ATOM 727 N N . ALA A 1 93 ? -11.575 -0.947 -6.514 1.00 97.94 93 ALA A N 1
ATOM 728 C CA . ALA A 1 93 ? -11.865 -2.318 -6.921 1.00 97.94 93 ALA A CA 1
ATOM 729 C C . ALA A 1 93 ? -11.258 -3.345 -5.951 1.00 97.94 93 ALA A C 1
ATOM 731 O O . ALA A 1 93 ? -11.949 -4.269 -5.521 1.00 97.94 93 ALA A O 1
ATOM 732 N N . HIS A 1 94 ? -10.003 -3.164 -5.528 1.00 98.38 94 HIS A N 1
ATOM 733 C CA . HIS A 1 94 ? -9.375 -4.039 -4.536 1.00 98.38 94 HIS A CA 1
ATOM 734 C C . HIS A 1 94 ? -10.118 -4.031 -3.198 1.00 98.38 94 HIS A C 1
ATOM 736 O O . HIS A 1 94 ? -10.384 -5.096 -2.642 1.00 98.38 94 HIS A O 1
ATOM 742 N N . LEU A 1 95 ? -10.515 -2.861 -2.687 1.00 97.50 95 LEU A N 1
ATOM 743 C CA . LEU A 1 95 ? -11.265 -2.799 -1.431 1.00 97.50 95 LEU A CA 1
ATOM 744 C C . LEU A 1 95 ? -12.655 -3.438 -1.547 1.00 97.50 95 LEU A C 1
ATOM 746 O O . LEU A 1 95 ? -13.156 -3.980 -0.567 1.00 97.50 95 LEU A O 1
ATOM 750 N N . GLU A 1 96 ? -13.275 -3.417 -2.728 1.00 97.06 96 GLU A N 1
ATOM 751 C CA . GLU A 1 96 ? -14.524 -4.143 -2.993 1.00 97.06 96 GLU A CA 1
ATOM 752 C C . GLU A 1 96 ? -14.319 -5.659 -3.006 1.00 97.06 96 GLU A C 1
ATOM 754 O O . GLU A 1 96 ? -15.135 -6.388 -2.443 1.00 97.06 96 GLU A O 1
ATOM 759 N N . MET A 1 97 ? -13.212 -6.143 -3.576 1.00 98.00 97 MET A N 1
ATOM 760 C CA . MET A 1 97 ? -12.848 -7.563 -3.524 1.00 98.00 97 MET A CA 1
ATOM 761 C C . MET A 1 97 ? -12.588 -8.027 -2.086 1.00 98.00 97 MET A C 1
ATOM 763 O O . MET A 1 97 ? -13.084 -9.077 -1.682 1.00 98.00 97 MET A O 1
ATOM 767 N N . ILE A 1 98 ? -11.861 -7.227 -1.301 1.00 97.88 98 ILE A N 1
ATOM 768 C CA . ILE A 1 98 ? -11.561 -7.503 0.112 1.00 97.88 98 ILE A CA 1
ATOM 769 C C . ILE A 1 98 ? -12.851 -7.514 0.942 1.00 97.88 98 ILE A C 1
ATOM 771 O O . ILE A 1 98 ? -13.083 -8.450 1.708 1.00 97.88 98 ILE A O 1
ATOM 775 N N . ALA A 1 99 ? -13.736 -6.535 0.728 1.00 96.50 99 ALA A N 1
ATOM 776 C CA . ALA A 1 99 ? -15.033 -6.483 1.394 1.00 96.50 99 ALA A CA 1
ATOM 777 C C . ALA A 1 99 ? -15.913 -7.692 1.038 1.00 96.50 99 ALA A C 1
ATOM 779 O O . ALA A 1 99 ? -16.506 -8.307 1.921 1.00 96.50 99 ALA A O 1
ATOM 780 N N . LYS A 1 100 ? -15.943 -8.098 -0.239 1.00 96.25 100 LYS A N 1
ATOM 781 C CA . LYS A 1 100 ? -16.662 -9.299 -0.696 1.00 96.25 100 LYS A CA 1
ATOM 782 C C . LYS A 1 100 ? -16.123 -10.590 -0.064 1.00 96.25 100 LYS A C 1
ATOM 784 O O . LYS A 1 100 ? -16.869 -11.557 0.057 1.00 96.25 100 LYS A O 1
ATOM 789 N N . ALA A 1 101 ? -14.856 -10.607 0.346 1.00 96.50 101 ALA A N 1
ATOM 790 C CA . ALA A 1 101 ? -14.247 -11.712 1.081 1.00 96.50 101 ALA A CA 1
ATOM 791 C C . ALA A 1 101 ? -14.519 -11.673 2.603 1.00 96.50 101 ALA A C 1
ATOM 793 O O . ALA A 1 101 ? -14.062 -12.564 3.316 1.00 96.50 101 ALA A O 1
ATOM 794 N N . GLY A 1 102 ? -15.237 -10.664 3.118 1.00 96.00 102 GLY A N 1
ATOM 795 C CA . GLY A 1 102 ? -15.545 -10.512 4.547 1.00 96.00 102 GLY A CA 1
ATOM 796 C C . GLY A 1 102 ? -14.366 -10.032 5.406 1.00 96.00 102 GLY A C 1
ATOM 797 O O . GLY A 1 102 ? -14.403 -10.141 6.632 1.00 96.00 102 GLY A O 1
ATOM 798 N N . ILE A 1 103 ? -13.306 -9.514 4.781 1.00 97.12 103 ILE A N 1
ATOM 799 C CA . ILE A 1 103 ? -12.059 -9.111 5.443 1.00 97.12 103 ILE A CA 1
ATOM 800 C C . ILE A 1 103 ? -12.156 -7.644 5.874 1.00 97.12 103 ILE A C 1
ATOM 802 O O . ILE A 1 103 ? -12.539 -6.789 5.080 1.00 97.12 103 ILE A O 1
ATOM 806 N N . GLY A 1 104 ? -11.798 -7.344 7.126 1.00 96.75 104 GLY A N 1
ATOM 807 C CA . GLY A 1 104 ? -11.921 -6.001 7.701 1.00 96.75 104 GLY A CA 1
ATOM 808 C C . GLY A 1 104 ? -10.621 -5.228 7.880 1.00 96.75 104 GLY A C 1
ATOM 809 O O . GLY A 1 104 ? -10.693 -4.030 8.166 1.00 96.75 104 GLY A O 1
ATOM 810 N N . VAL A 1 105 ? -9.454 -5.863 7.723 1.00 97.69 105 VAL A N 1
ATOM 811 C CA . VAL A 1 105 ? -8.158 -5.194 7.918 1.00 97.69 105 VAL A CA 1
ATOM 812 C C . VAL A 1 105 ? -7.199 -5.456 6.762 1.00 97.69 105 VAL A C 1
ATOM 814 O O . VAL A 1 105 ? -6.892 -6.598 6.424 1.00 97.69 105 VAL A O 1
ATOM 817 N N . VAL A 1 106 ? -6.681 -4.380 6.179 1.00 98.44 106 VAL A N 1
ATOM 818 C CA . VAL A 1 106 ? -5.616 -4.403 5.176 1.00 98.44 106 VAL A CA 1
ATOM 819 C C . VAL A 1 106 ? -4.271 -4.218 5.873 1.00 98.44 106 VAL A C 1
ATOM 821 O O . VAL A 1 106 ? -4.031 -3.183 6.486 1.00 98.44 106 VAL A O 1
ATOM 824 N N . ASN A 1 107 ? -3.392 -5.209 5.758 1.00 98.31 107 ASN A N 1
ATOM 825 C CA . ASN A 1 107 ? -2.020 -5.173 6.251 1.00 98.31 107 ASN A CA 1
ATOM 826 C C . ASN A 1 107 ? -1.068 -4.769 5.130 1.00 98.31 107 ASN A C 1
ATOM 828 O O . ASN A 1 107 ? -0.703 -5.582 4.278 1.00 98.31 107 ASN A O 1
ATOM 832 N N . PHE A 1 108 ? -0.718 -3.487 5.102 1.00 98.38 108 PHE A N 1
ATOM 833 C CA . PHE A 1 108 ? -0.035 -2.867 3.975 1.00 98.38 108 PHE A CA 1
ATOM 834 C C . PHE A 1 108 ? 1.488 -3.017 4.064 1.00 98.38 108 PHE A C 1
ATOM 836 O O . PHE A 1 108 ? 2.095 -2.520 5.010 1.00 98.38 108 PHE A O 1
ATOM 843 N N . SER A 1 109 ? 2.102 -3.659 3.067 1.00 97.69 109 SER A N 1
ATOM 844 C CA . SER A 1 109 ? 3.562 -3.729 2.883 1.00 97.69 109 SER A CA 1
ATOM 845 C C . SER A 1 109 ? 4.151 -2.329 2.721 1.00 97.69 109 SER A C 1
ATOM 847 O O . SER A 1 109 ? 3.860 -1.670 1.725 1.00 97.69 109 SER A O 1
ATOM 849 N N . TRP A 1 110 ? 5.006 -1.904 3.653 1.00 97.38 110 TRP A N 1
ATOM 850 C CA . TRP A 1 110 ? 5.591 -0.563 3.666 1.00 97.38 110 TRP A CA 1
ATOM 851 C C . TRP A 1 110 ? 7.119 -0.587 3.806 1.00 97.38 110 TRP A C 1
ATOM 853 O O . TRP A 1 110 ? 7.660 -1.121 4.779 1.00 97.38 110 TRP A O 1
ATOM 863 N N . TRP A 1 111 ? 7.806 0.038 2.846 1.00 96.19 111 TRP A N 1
ATOM 864 C CA . TRP A 1 111 ? 9.266 0.060 2.685 1.00 96.19 111 TRP A CA 1
ATOM 865 C C . TRP A 1 111 ? 9.953 1.340 3.169 1.00 96.19 111 TRP A C 1
ATOM 867 O O . TRP A 1 111 ? 11.170 1.469 3.034 1.00 96.19 111 TRP A O 1
ATOM 877 N N . GLY A 1 112 ? 9.215 2.299 3.720 1.00 92.56 112 GLY A N 1
ATOM 878 C CA . GLY A 1 112 ? 9.783 3.561 4.194 1.00 92.56 112 GLY A CA 1
ATOM 879 C C . GLY A 1 112 ? 9.177 4.795 3.526 1.00 92.56 112 GLY A C 1
ATOM 880 O O . GLY A 1 112 ? 8.508 4.680 2.497 1.00 92.56 112 GLY A O 1
ATOM 881 N N . PRO A 1 113 ? 9.428 5.989 4.087 1.00 90.38 113 PRO A N 1
ATOM 882 C CA . PRO A 1 113 ? 8.871 7.238 3.583 1.00 90.38 113 PRO A CA 1
ATOM 883 C C . PRO A 1 113 ? 9.399 7.578 2.184 1.00 90.38 113 PRO A C 1
ATOM 885 O O . PRO A 1 113 ? 10.565 7.342 1.868 1.00 90.38 113 PRO A O 1
ATOM 888 N N . GLY A 1 114 ? 8.546 8.182 1.352 1.00 84.06 114 GLY A N 1
ATOM 889 C CA . GLY A 1 114 ? 8.925 8.687 0.024 1.00 84.06 114 GLY A CA 1
ATOM 890 C C . GLY A 1 114 ? 9.013 7.634 -1.090 1.00 84.06 114 GLY A C 1
ATOM 891 O O . GLY A 1 114 ? 9.142 8.000 -2.263 1.00 84.06 114 GLY A O 1
ATOM 892 N N . ASN A 1 115 ? 8.889 6.349 -0.759 1.00 83.38 115 ASN A N 1
ATOM 893 C CA . ASN A 1 115 ? 8.770 5.273 -1.739 1.00 83.38 115 ASN A CA 1
ATOM 894 C C . ASN A 1 115 ? 7.390 5.293 -2.438 1.00 83.38 115 ASN A C 1
ATOM 896 O O . ASN A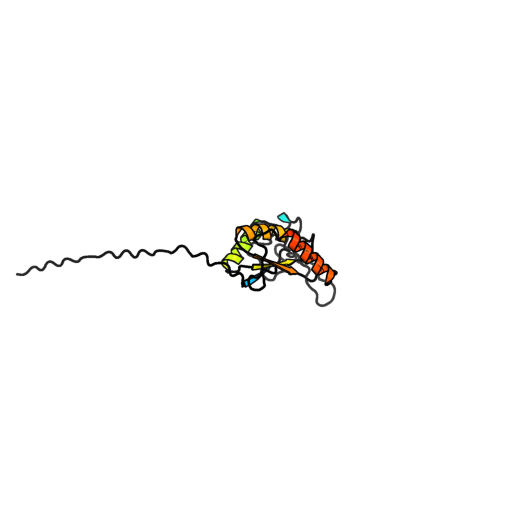 1 115 ? 6.462 6.002 -2.041 1.00 83.38 115 ASN A O 1
ATOM 900 N N . ALA A 1 116 ? 7.249 4.549 -3.540 1.00 81.06 116 ALA A N 1
ATOM 901 C CA . ALA A 1 116 ? 6.008 4.512 -4.326 1.00 81.06 116 ALA A CA 1
ATOM 902 C C . ALA A 1 116 ? 4.800 3.974 -3.530 1.00 81.06 116 ALA A C 1
ATOM 904 O O . ALA A 1 116 ? 3.675 4.439 -3.718 1.00 81.06 116 ALA A O 1
ATOM 905 N N . ASP A 1 117 ? 5.050 3.030 -2.629 1.00 82.06 117 ASP A N 1
ATOM 906 C CA . ASP A 1 117 ? 4.086 2.443 -1.702 1.00 82.06 117 ASP A CA 1
ATOM 907 C C . ASP A 1 117 ? 3.615 3.441 -0.628 1.00 82.06 117 ASP A C 1
ATOM 909 O O . ASP A 1 117 ? 2.449 3.405 -0.250 1.00 82.06 117 ASP A O 1
ATOM 913 N N . ASP A 1 118 ? 4.446 4.397 -0.202 1.00 88.50 118 ASP A N 1
ATOM 914 C CA . ASP A 1 118 ? 4.042 5.461 0.732 1.00 88.50 118 ASP A CA 1
ATOM 915 C C . ASP A 1 118 ? 2.969 6.396 0.135 1.00 88.50 118 ASP A C 1
ATOM 917 O O . ASP A 1 118 ? 2.045 6.818 0.833 1.00 88.50 118 ASP A O 1
ATOM 921 N N . ARG A 1 119 ? 3.016 6.654 -1.183 1.00 86.94 119 ARG A N 1
ATOM 922 C CA . ARG A 1 119 ? 1.937 7.376 -1.890 1.00 86.94 119 ARG A CA 1
ATOM 923 C C . ARG A 1 119 ? 0.673 6.532 -2.026 1.00 86.94 119 ARG A C 1
ATOM 925 O O . ARG A 1 119 ? -0.428 7.030 -1.801 1.00 86.94 119 ARG A O 1
ATOM 932 N N . ALA A 1 120 ? 0.819 5.254 -2.378 1.00 92.38 120 ALA A N 1
ATOM 933 C CA . ALA A 1 120 ? -0.315 4.334 -2.462 1.00 92.38 120 ALA A CA 1
ATOM 934 C C . ALA A 1 120 ? -1.011 4.164 -1.098 1.00 92.38 120 ALA A C 1
ATOM 936 O O . ALA A 1 120 ? -2.234 4.046 -1.043 1.00 92.38 120 ALA A O 1
ATOM 937 N N . LEU A 1 121 ? -0.253 4.218 0.003 1.00 96.38 121 LEU A N 1
ATOM 938 C CA . LEU A 1 121 ? -0.770 4.150 1.366 1.00 96.38 121 LEU A CA 1
ATOM 939 C C . LEU A 1 121 ? -1.708 5.319 1.693 1.00 96.38 121 LEU A C 1
ATOM 941 O O . LEU A 1 121 ? -2.772 5.100 2.267 1.00 96.38 121 LEU A O 1
ATOM 945 N N . GLU A 1 122 ? -1.366 6.550 1.301 1.00 93.88 122 GLU A N 1
ATOM 946 C CA . GLU A 1 122 ? -2.246 7.713 1.503 1.00 93.88 122 GLU A CA 1
ATOM 947 C C . GLU A 1 122 ? -3.600 7.542 0.806 1.00 93.88 122 GLU A C 1
ATOM 949 O O . GLU A 1 122 ? -4.654 7.732 1.422 1.00 93.88 122 GLU A O 1
ATOM 954 N N . LEU A 1 123 ? -3.572 7.129 -0.463 1.00 94.12 123 LEU A N 1
ATOM 955 C CA . LEU A 1 123 ? -4.777 6.876 -1.253 1.00 94.12 123 LEU A CA 1
ATOM 956 C C . LEU A 1 123 ? -5.602 5.728 -0.655 1.00 94.12 123 LEU A C 1
ATOM 958 O O . LEU A 1 123 ? -6.823 5.832 -0.529 1.00 94.12 123 LEU A O 1
ATOM 962 N N . LEU A 1 124 ? -4.933 4.657 -0.220 1.00 97.00 124 LEU A N 1
ATOM 963 C CA . LEU A 1 124 ? -5.569 3.518 0.432 1.00 97.00 124 LEU A CA 1
ATOM 964 C C . LEU A 1 124 ? -6.307 3.934 1.709 1.00 97.00 124 LEU A C 1
ATOM 966 O O . LEU A 1 124 ? -7.451 3.530 1.902 1.00 97.00 124 LEU A O 1
ATOM 970 N N . PHE A 1 125 ? -5.688 4.749 2.569 1.00 97.69 125 PHE A N 1
ATOM 971 C CA . PHE A 1 125 ? -6.328 5.242 3.792 1.00 97.69 125 PHE A CA 1
ATOM 972 C C . PHE A 1 125 ? -7.584 6.068 3.491 1.00 97.69 125 PHE A C 1
ATOM 974 O O . PHE A 1 125 ? -8.590 5.928 4.194 1.00 97.69 125 PHE A O 1
ATOM 981 N N . ALA A 1 126 ? -7.547 6.902 2.447 1.00 95.44 126 ALA A N 1
ATOM 982 C CA . ALA A 1 126 ? -8.694 7.702 2.028 1.00 95.44 126 ALA A CA 1
ATOM 983 C C . ALA A 1 126 ? -9.864 6.831 1.535 1.00 95.44 126 ALA A C 1
ATOM 985 O O . ALA A 1 126 ? -11.013 7.084 1.900 1.00 95.44 126 ALA A O 1
ATOM 986 N N . GLU A 1 127 ? -9.594 5.787 0.747 1.00 95.75 127 GLU A N 1
ATOM 987 C CA . GLU A 1 127 ? -10.637 4.882 0.247 1.00 95.75 127 GLU A CA 1
ATOM 988 C C . GLU A 1 127 ? -11.144 3.901 1.318 1.00 95.75 127 GLU A C 1
ATOM 990 O O . GLU A 1 127 ? -12.349 3.650 1.415 1.00 95.75 127 GLU A O 1
ATOM 995 N N . ALA A 1 128 ? -10.260 3.391 2.180 1.00 97.12 128 ALA A N 1
ATOM 996 C CA . ALA A 1 128 ? -10.628 2.500 3.280 1.00 97.12 128 ALA A CA 1
ATOM 997 C C . ALA A 1 128 ? -11.576 3.188 4.273 1.00 97.12 128 ALA A C 1
ATOM 999 O O . ALA A 1 128 ? -12.572 2.589 4.691 1.00 97.12 128 ALA A O 1
ATOM 1000 N N . ALA A 1 129 ? -11.335 4.472 4.571 1.00 96.06 129 ALA A N 1
ATOM 1001 C CA . ALA A 1 129 ? -12.190 5.270 5.448 1.00 96.06 129 ALA A CA 1
ATOM 1002 C C . ALA A 1 129 ? -13.639 5.352 4.937 1.00 96.06 129 ALA A C 1
ATOM 1004 O O . ALA A 1 129 ? -14.574 5.238 5.728 1.00 96.06 129 ALA A O 1
ATOM 1005 N N . LYS A 1 130 ? -13.838 5.474 3.617 1.00 94.19 130 LYS A N 1
ATOM 1006 C CA . LYS A 1 130 ? -15.174 5.522 2.991 1.00 94.19 130 LYS A CA 1
ATOM 1007 C C . LYS A 1 130 ? -15.933 4.197 3.109 1.00 94.19 130 LYS A C 1
ATOM 1009 O O . LYS A 1 130 ? -17.159 4.197 3.069 1.00 94.19 130 LYS A O 1
ATOM 1014 N N . LYS A 1 131 ? -15.217 3.074 3.232 1.00 90.56 131 LYS A N 1
ATOM 1015 C CA . LYS A 1 131 ? -15.781 1.713 3.286 1.00 90.56 131 LYS A CA 1
ATOM 1016 C C . LYS A 1 131 ? -15.844 1.133 4.706 1.00 90.56 131 LYS A C 1
ATOM 1018 O O . LYS A 1 131 ? -16.244 -0.014 4.869 1.00 90.56 131 LYS A O 1
ATOM 1023 N N . GLY A 1 132 ? -15.443 1.896 5.728 1.00 91.75 132 GLY A N 1
ATOM 1024 C CA . GLY A 1 132 ? -15.375 1.411 7.112 1.00 91.75 132 GLY A CA 1
ATOM 1025 C C . GLY A 1 132 ? -14.311 0.328 7.340 1.00 91.75 132 GLY A C 1
ATOM 1026 O O . GLY A 1 132 ? -14.343 -0.354 8.364 1.00 91.75 132 GLY A O 1
ATOM 1027 N N . MET A 1 133 ? -13.376 0.169 6.400 1.00 96.38 133 MET A N 1
ATOM 1028 C CA . MET A 1 133 ? -12.307 -0.822 6.468 1.00 96.38 133 MET A CA 1
ATOM 1029 C C . MET A 1 133 ? -11.097 -0.264 7.216 1.00 96.38 133 MET A C 1
ATOM 1031 O O . MET A 1 133 ? -10.866 0.948 7.231 1.00 96.38 133 MET A O 1
ATOM 1035 N N . LYS A 1 134 ? -10.330 -1.147 7.856 1.00 97.75 134 LYS A N 1
ATOM 1036 C CA . LYS A 1 134 ? -9.149 -0.776 8.635 1.00 97.75 134 LYS A CA 1
ATOM 1037 C C . LYS A 1 134 ? -7.858 -1.058 7.877 1.00 97.75 134 LYS A C 1
ATOM 1039 O O . LYS A 1 134 ? -7.816 -1.940 7.024 1.00 97.75 134 LYS A O 1
ATOM 1044 N N . VAL A 1 135 ? -6.806 -0.326 8.216 1.00 98.38 135 VAL A N 1
ATOM 1045 C CA . VAL A 1 135 ? -5.462 -0.461 7.652 1.00 98.38 135 VAL A CA 1
ATOM 1046 C C . VAL A 1 135 ? -4.445 -0.485 8.791 1.00 98.38 135 VAL A C 1
ATOM 1048 O O . VAL A 1 135 ? -4.473 0.387 9.662 1.00 98.38 135 VAL A O 1
ATOM 1051 N N . ASN A 1 136 ? -3.555 -1.476 8.783 1.00 97.44 136 ASN A N 1
ATOM 1052 C CA . ASN A 1 136 ? -2.340 -1.521 9.596 1.00 97.44 136 ASN A CA 1
ATOM 1053 C C . ASN A 1 136 ? -1.097 -1.684 8.704 1.00 97.44 136 ASN A C 1
ATOM 1055 O O . ASN A 1 136 ? -1.197 -1.744 7.475 1.00 97.44 136 ASN A O 1
ATOM 1059 N N . PHE A 1 137 ? 0.084 -1.691 9.324 1.00 96.94 137 PHE A N 1
ATOM 1060 C CA . PHE A 1 137 ? 1.360 -1.590 8.619 1.00 96.94 137 PHE A CA 1
ATOM 1061 C C . PHE A 1 137 ? 2.181 -2.877 8.743 1.00 96.94 137 PHE A C 1
ATOM 1063 O O . PHE A 1 137 ? 2.540 -3.301 9.843 1.00 96.94 137 PHE A O 1
ATOM 1070 N N . HIS A 1 138 ? 2.555 -3.448 7.602 1.00 97.44 138 HIS A N 1
ATOM 1071 C CA . HIS A 1 138 ? 3.558 -4.497 7.490 1.00 97.44 138 HIS A CA 1
ATOM 1072 C C . HIS A 1 138 ? 4.921 -3.845 7.227 1.00 97.44 138 HIS A C 1
ATOM 1074 O O . HIS A 1 138 ? 5.218 -3.441 6.105 1.00 97.44 138 HIS A O 1
ATOM 1080 N N . ILE A 1 139 ? 5.734 -3.697 8.278 1.00 96.81 139 ILE A N 1
ATOM 1081 C CA . ILE A 1 139 ? 7.039 -3.023 8.196 1.00 96.81 139 ILE A CA 1
ATOM 1082 C C . ILE A 1 139 ? 8.081 -3.948 7.552 1.00 96.81 139 ILE A C 1
ATOM 1084 O O . ILE A 1 139 ? 8.602 -4.873 8.184 1.00 96.81 139 ILE A O 1
ATOM 1088 N N . GLU A 1 140 ? 8.409 -3.664 6.296 1.00 97.38 140 GLU A N 1
ATOM 1089 C CA . GLU A 1 140 ? 9.316 -4.462 5.471 1.00 97.38 140 GLU A CA 1
ATOM 1090 C C . GLU A 1 140 ? 10.791 -4.305 5.897 1.00 97.38 140 GLU A C 1
ATOM 1092 O O . GLU A 1 140 ? 11.139 -3.424 6.698 1.00 97.38 140 GLU A O 1
ATOM 1097 N N . PRO A 1 141 ? 11.706 -5.179 5.435 1.00 96.56 141 PRO A N 1
ATOM 1098 C CA . PRO A 1 141 ? 13.133 -5.079 5.730 1.00 96.56 141 PRO A CA 1
ATOM 1099 C C . PRO A 1 141 ? 13.825 -4.026 4.852 1.00 96.56 141 PRO A C 1
ATOM 1101 O O . PRO A 1 141 ? 14.703 -4.347 4.052 1.00 96.56 141 PRO A O 1
ATOM 1104 N N . TYR A 1 142 ? 13.440 -2.759 5.011 1.00 95.44 142 TYR A N 1
ATOM 1105 C CA . TYR A 1 142 ? 14.021 -1.653 4.251 1.00 95.44 142 TYR A CA 1
ATOM 1106 C C . TYR A 1 142 ? 15.529 -1.471 4.515 1.00 95.44 142 TYR A C 1
ATOM 1108 O O . TYR A 1 142 ? 16.026 -1.820 5.596 1.00 95.44 142 TYR A O 1
ATOM 1116 N N . PRO A 1 143 ? 16.292 -0.929 3.545 1.00 94.19 143 PRO A N 1
ATOM 1117 C CA . PRO A 1 143 ? 17.724 -0.701 3.711 1.00 94.19 143 PRO A CA 1
ATOM 1118 C C . PRO A 1 143 ? 18.038 0.117 4.968 1.00 94.19 143 PRO A C 1
ATOM 1120 O O . PRO A 1 143 ? 17.467 1.180 5.188 1.00 94.19 143 PRO A O 1
ATOM 1123 N N . GLY A 1 144 ? 18.957 -0.380 5.800 1.00 95.06 144 GLY A N 1
ATOM 1124 C CA . GLY A 1 144 ? 19.346 0.298 7.041 1.00 95.06 144 GLY A CA 1
ATOM 1125 C C . GLY A 1 144 ? 18.368 0.136 8.211 1.00 95.06 144 GLY A C 1
ATOM 1126 O O . GLY A 1 144 ? 18.521 0.832 9.212 1.00 95.06 144 GLY A O 1
ATOM 1127 N N . ARG A 1 145 ? 17.389 -0.778 8.133 1.00 97.00 145 ARG A N 1
ATOM 1128 C CA . ARG A 1 145 ? 16.448 -1.038 9.233 1.00 97.00 145 ARG A CA 1
ATOM 1129 C C . ARG A 1 145 ? 17.154 -1.416 10.543 1.00 97.00 145 ARG A C 1
ATOM 1131 O O . ARG A 1 145 ? 17.744 -2.488 10.660 1.00 97.00 145 ARG A O 1
ATOM 1138 N N . SER A 1 146 ? 16.993 -0.560 11.548 1.00 97.88 146 SER A N 1
ATOM 1139 C CA . SER A 1 146 ? 17.357 -0.751 12.960 1.00 97.88 146 SER A CA 1
ATOM 1140 C C . SER A 1 146 ? 16.155 -0.515 13.887 1.00 97.88 146 SER A C 1
ATOM 1142 O O . SER A 1 146 ? 15.122 -0.004 13.445 1.00 97.88 146 SER A O 1
ATOM 1144 N N . ALA A 1 147 ? 16.285 -0.834 15.180 1.00 97.88 147 ALA A N 1
ATOM 1145 C CA . ALA A 1 147 ? 15.231 -0.573 16.164 1.00 97.88 147 ALA A CA 1
ATOM 1146 C C . ALA A 1 147 ? 14.883 0.926 16.261 1.00 97.88 147 ALA A C 1
ATOM 1148 O O . ALA A 1 147 ? 13.710 1.289 16.354 1.00 97.88 147 ALA A O 1
ATOM 1149 N N . GLU A 1 148 ? 15.893 1.793 16.176 1.00 98.12 148 GLU A N 1
ATOM 1150 C CA . GLU A 1 148 ? 15.759 3.252 16.170 1.00 98.12 148 GLU A CA 1
ATOM 1151 C C . GLU A 1 148 ? 14.975 3.715 14.942 1.00 98.12 148 GLU A C 1
ATOM 1153 O O . GLU A 1 148 ? 13.955 4.385 15.089 1.00 98.12 148 GLU A O 1
ATOM 1158 N N . SER A 1 149 ? 15.371 3.267 13.745 1.00 97.25 149 SER A N 1
ATOM 1159 C CA . SER A 1 149 ? 14.666 3.636 12.511 1.00 97.25 149 SER A CA 1
ATOM 1160 C C . SER A 1 149 ? 13.215 3.139 12.498 1.00 97.25 149 SER A C 1
ATOM 1162 O O . SER A 1 149 ? 12.331 3.821 11.993 1.00 97.25 149 SER A O 1
ATOM 1164 N N . VAL A 1 150 ? 12.939 1.960 13.075 1.00 97.69 150 VAL A N 1
ATOM 1165 C CA . VAL A 1 150 ? 11.571 1.432 13.175 1.00 97.69 150 VAL A CA 1
ATOM 1166 C C . VAL A 1 150 ? 10.751 2.308 14.113 1.00 97.69 150 VAL A C 1
ATOM 1168 O O . VAL A 1 150 ? 9.624 2.654 13.781 1.00 97.69 150 VAL A O 1
ATOM 1171 N N . LYS A 1 151 ? 11.309 2.724 15.256 1.00 97.25 151 LYS A N 1
ATOM 1172 C CA . LYS A 1 151 ? 10.637 3.648 16.177 1.00 97.25 151 LYS A CA 1
ATOM 1173 C C . LYS A 1 151 ? 10.308 4.984 15.502 1.00 97.25 151 LYS A C 1
ATOM 1175 O O . LYS A 1 151 ? 9.195 5.480 15.662 1.00 97.25 151 LYS A O 1
ATOM 1180 N N . GLU A 1 152 ? 11.249 5.549 14.753 1.00 97.44 152 GLU A N 1
ATOM 1181 C CA . GLU A 1 152 ? 11.052 6.792 13.994 1.00 97.44 152 GLU A CA 1
ATOM 1182 C C . GLU A 1 152 ? 9.970 6.633 12.920 1.00 97.44 152 GLU A C 1
ATOM 1184 O O . GLU A 1 152 ? 9.059 7.455 12.832 1.00 97.44 152 GLU A O 1
ATOM 1189 N N . ASN A 1 153 ? 10.008 5.533 12.167 1.00 96.31 153 ASN A N 1
ATOM 1190 C CA . ASN A 1 153 ? 9.028 5.225 11.131 1.00 96.31 153 ASN A CA 1
ATOM 1191 C C . ASN A 1 153 ? 7.625 4.956 11.688 1.00 96.31 153 ASN A C 1
ATOM 1193 O O . ASN A 1 153 ? 6.637 5.393 11.101 1.00 96.31 153 ASN A O 1
ATOM 1197 N N . LEU A 1 154 ? 7.510 4.290 12.840 1.00 96.12 154 LEU A N 1
ATOM 1198 C CA . LEU A 1 154 ? 6.232 4.165 13.542 1.00 96.12 154 LEU A CA 1
ATOM 1199 C C . LEU A 1 154 ? 5.710 5.545 13.958 1.00 96.12 154 LEU A C 1
ATOM 1201 O O . LEU A 1 154 ? 4.530 5.822 13.770 1.00 96.12 154 LEU A O 1
ATOM 1205 N N . GLY A 1 155 ? 6.580 6.432 14.451 1.00 96.62 155 GLY A N 1
ATOM 1206 C CA . GLY A 1 155 ? 6.232 7.830 14.715 1.00 96.62 155 GLY A CA 1
ATOM 1207 C C . GLY A 1 155 ? 5.684 8.536 13.472 1.00 96.62 155 GLY A C 1
ATOM 1208 O O . GLY A 1 155 ? 4.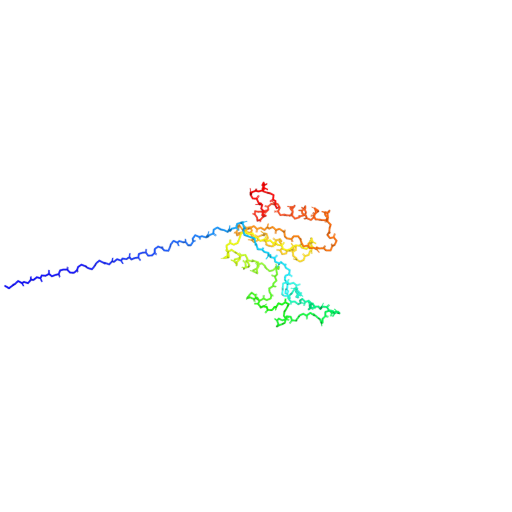590 9.091 13.522 1.00 96.62 155 GLY A O 1
ATOM 1209 N N . TYR A 1 156 ? 6.386 8.425 12.341 1.00 96.88 156 TYR A N 1
ATOM 1210 C CA . TYR A 1 156 ? 5.957 8.966 11.048 1.00 96.88 156 TYR A CA 1
ATOM 1211 C C . TYR A 1 156 ? 4.564 8.468 10.630 1.00 96.88 156 TYR A C 1
ATOM 1213 O O . TYR A 1 156 ? 3.678 9.271 10.334 1.00 96.88 156 TYR A O 1
ATOM 1221 N N . LEU A 1 157 ? 4.348 7.149 10.643 1.00 96.81 157 LEU A N 1
ATOM 1222 C CA . LEU A 1 157 ? 3.083 6.532 10.241 1.00 96.81 157 LEU A CA 1
ATOM 1223 C C . LEU A 1 157 ? 1.932 6.952 11.161 1.00 96.81 157 LEU A C 1
ATOM 1225 O O . LEU A 1 157 ? 0.853 7.315 10.689 1.00 96.81 157 LEU A O 1
ATOM 1229 N N . ILE A 1 158 ? 2.159 6.949 12.476 1.00 95.88 158 ILE A N 1
ATOM 1230 C CA . ILE A 1 158 ? 1.147 7.368 13.444 1.00 95.88 158 ILE A CA 1
ATOM 1231 C C . ILE A 1 158 ? 0.839 8.854 13.296 1.00 95.88 158 ILE A C 1
ATOM 1233 O O . ILE A 1 158 ? -0.334 9.212 13.245 1.00 95.88 158 ILE A O 1
ATOM 1237 N N . ASP A 1 159 ? 1.833 9.729 13.177 1.00 96.25 159 ASP A N 1
ATOM 1238 C CA . ASP A 1 159 ? 1.579 11.161 13.014 1.00 96.25 159 ASP A CA 1
ATOM 1239 C C . ASP A 1 159 ? 0.787 11.474 11.746 1.00 96.25 159 ASP A C 1
ATOM 1241 O O . ASP A 1 159 ? -0.119 12.311 11.789 1.00 96.25 159 ASP A O 1
ATOM 1245 N N . LYS A 1 160 ? 1.066 10.746 10.663 1.00 95.88 160 LYS A N 1
ATOM 1246 C CA . LYS A 1 160 ? 0.372 10.871 9.380 1.00 95.88 160 LYS A CA 1
ATOM 1247 C C . LYS A 1 160 ? -1.070 10.360 9.431 1.00 95.88 160 LYS A C 1
ATOM 1249 O O . LYS A 1 160 ? -1.967 11.014 8.903 1.00 95.88 160 LYS A O 1
ATOM 1254 N N . PHE A 1 161 ? -1.319 9.222 10.086 1.00 96.88 161 PHE A N 1
ATOM 1255 C CA . PHE A 1 161 ? -2.598 8.509 9.973 1.00 96.88 161 PHE A CA 1
ATOM 1256 C C . PHE A 1 161 ? -3.459 8.474 11.245 1.00 96.88 161 PHE A C 1
ATOM 1258 O O . PHE A 1 161 ? -4.606 8.034 11.173 1.00 96.88 161 PHE A O 1
ATOM 1265 N N . LYS A 1 162 ? -2.992 8.982 12.396 1.00 95.00 162 LYS A N 1
ATOM 1266 C CA . LYS A 1 162 ? -3.733 8.952 13.681 1.00 95.00 162 LYS A CA 1
ATOM 1267 C C . LYS A 1 162 ? -5.129 9.570 13.639 1.00 95.00 162 LYS A C 1
ATOM 1269 O O . LYS A 1 162 ? -5.972 9.177 14.439 1.00 95.00 162 LYS A O 1
ATOM 1274 N N . GLY A 1 163 ? -5.361 10.533 12.745 1.00 95.56 163 GLY A N 1
ATOM 1275 C CA . GLY A 1 163 ? -6.663 11.179 12.564 1.00 95.56 163 GLY A CA 1
ATOM 1276 C C . GLY A 1 163 ? -7.628 10.407 11.661 1.00 95.56 163 GLY A C 1
ATOM 1277 O O . GLY A 1 163 ? -8.800 10.767 11.586 1.00 95.56 163 GLY A O 1
ATOM 1278 N N . SER A 1 164 ? -7.163 9.364 10.967 1.00 97.12 164 SER A N 1
ATOM 1279 C CA . SER A 1 164 ? -8.007 8.600 10.054 1.00 97.12 164 SER A CA 1
ATOM 1280 C C . SER A 1 164 ? -8.838 7.556 10.806 1.00 97.12 164 SER A C 1
ATOM 1282 O O . SER A 1 164 ? -8.275 6.756 11.558 1.00 97.12 164 SER A O 1
ATOM 1284 N N . PRO A 1 165 ? -10.157 7.458 10.548 1.00 96.00 165 PRO A N 1
ATOM 1285 C CA . PRO A 1 165 ? -10.976 6.370 11.077 1.00 96.00 165 PRO A CA 1
ATOM 1286 C C . PRO A 1 165 ? -10.604 5.005 10.475 1.00 96.00 165 PRO A C 1
ATOM 1288 O O . PRO A 1 165 ? -11.070 3.979 10.974 1.00 96.00 165 PRO A O 1
ATOM 1291 N N . ALA A 1 166 ? -9.788 4.977 9.415 1.00 97.50 166 ALA A N 1
ATOM 1292 C CA . ALA A 1 166 ? -9.275 3.751 8.816 1.00 97.50 166 ALA A CA 1
ATOM 1293 C C . ALA A 1 166 ? -8.043 3.195 9.543 1.00 97.50 166 ALA A C 1
ATOM 1295 O O . ALA A 1 166 ? -7.711 2.038 9.321 1.00 97.50 166 ALA A O 1
ATOM 1296 N N . LEU A 1 167 ? -7.374 3.955 10.421 1.00 97.56 167 LEU A N 1
ATOM 1297 C CA . LEU A 1 167 ? -6.256 3.399 11.185 1.00 97.56 167 LEU A CA 1
ATOM 1298 C C . LEU A 1 167 ? -6.768 2.260 12.075 1.00 97.56 167 LEU A C 1
ATOM 1300 O O . LEU A 1 167 ? -7.678 2.454 12.888 1.00 97.56 167 LEU A O 1
ATOM 1304 N N . TYR A 1 168 ? -6.212 1.065 11.884 1.00 96.62 168 TYR A N 1
ATOM 1305 C CA . TYR A 1 168 ? -6.528 -0.082 12.722 1.00 96.62 168 TYR A CA 1
ATOM 1306 C C . TYR A 1 168 ? -6.043 0.162 14.150 1.00 96.62 168 TYR A C 1
ATOM 1308 O O . TYR A 1 168 ? -4.996 0.765 14.375 1.00 96.62 168 TYR A O 1
ATOM 1316 N N . ARG A 1 169 ? -6.837 -0.301 15.111 1.00 92.62 169 ARG A N 1
ATOM 1317 C CA . ARG A 1 169 ? -6.510 -0.321 16.534 1.00 92.62 169 ARG A CA 1
ATOM 1318 C C . ARG A 1 169 ? -7.119 -1.581 17.110 1.00 92.62 169 ARG A C 1
ATOM 1320 O O . ARG A 1 169 ? -8.320 -1.794 16.941 1.00 92.62 169 ARG A O 1
ATOM 1327 N N . ASP A 1 170 ? -6.315 -2.386 17.785 1.00 87.06 170 ASP A N 1
ATOM 1328 C CA . ASP A 1 170 ? -6.810 -3.610 18.403 1.00 87.06 170 ASP A CA 1
ATOM 1329 C C . ASP A 1 170 ? -7.597 -3.265 19.677 1.00 87.06 170 ASP A C 1
ATOM 1331 O O . ASP A 1 170 ? -7.040 -2.785 20.667 1.00 87.06 170 ASP A O 1
ATOM 1335 N N . ALA A 1 171 ? -8.915 -3.472 19.641 1.00 80.19 171 ALA A N 1
ATOM 1336 C CA . ALA A 1 171 ? -9.796 -3.189 20.770 1.00 80.19 171 ALA A CA 1
ATOM 1337 C C . ALA A 1 171 ? -9.520 -4.092 21.983 1.00 80.19 171 ALA A C 1
ATOM 1339 O O . ALA A 1 171 ? -9.782 -3.676 23.108 1.00 80.19 171 ALA A O 1
ATOM 1340 N N . ASP A 1 172 ? -8.942 -5.276 21.767 1.00 81.44 172 ASP A N 1
ATOM 1341 C CA . ASP A 1 172 ? -8.615 -6.225 22.832 1.00 81.44 172 ASP A CA 1
ATOM 1342 C C . ASP A 1 172 ? -7.248 -5.912 23.482 1.00 81.44 172 ASP A C 1
ATOM 1344 O O . ASP A 1 172 ? -6.836 -6.578 24.435 1.00 81.44 172 ASP A O 1
ATOM 1348 N N . ARG A 1 173 ? -6.526 -4.897 22.980 1.00 77.25 173 ARG A N 1
ATOM 1349 C CA . ARG A 1 173 ? -5.186 -4.486 23.440 1.00 77.25 173 ARG A CA 1
ATOM 1350 C C . ARG A 1 173 ? -5.077 -2.971 23.629 1.00 77.25 173 ARG A C 1
ATOM 1352 O O . ARG A 1 173 ? -4.178 -2.336 23.080 1.00 77.25 173 ARG A O 1
ATOM 1359 N N . ASP A 1 174 ? -6.015 -2.390 24.376 1.00 78.12 174 ASP A N 1
ATOM 1360 C CA . ASP A 1 174 ? -6.044 -0.960 24.733 1.00 78.12 174 ASP A CA 1
ATOM 1361 C C . ASP A 1 174 ? -5.985 0.001 23.528 1.00 78.12 174 ASP A C 1
ATOM 1363 O O . ASP A 1 174 ? -5.469 1.117 23.620 1.00 78.12 174 ASP A O 1
ATOM 1367 N N . HIS A 1 175 ? -6.514 -0.415 22.373 1.00 69.25 175 HIS A N 1
ATOM 1368 C CA . HIS A 1 175 ? -6.504 0.365 21.133 1.00 69.25 175 HIS A CA 1
ATOM 1369 C C . HIS A 1 175 ? -5.101 0.752 20.636 1.00 69.25 175 HIS A C 1
ATOM 1371 O O . HIS A 1 175 ? -4.940 1.768 19.933 1.00 69.25 175 HIS A O 1
ATOM 1377 N N . LEU A 1 176 ? -4.091 -0.057 20.975 1.00 65.06 176 LEU A N 1
ATOM 1378 C CA . LEU A 1 176 ? -2.767 0.067 20.382 1.00 65.06 176 LEU A CA 1
ATOM 1379 C C . LEU A 1 176 ? -2.875 -0.134 18.854 1.00 65.06 176 LEU A C 1
ATOM 1381 O O . LEU A 1 176 ? -3.600 -1.031 18.407 1.00 65.06 176 LEU A O 1
ATOM 1385 N N . PRO A 1 177 ? -2.250 0.755 18.061 1.00 55.12 177 PRO A N 1
ATOM 1386 C CA . PRO A 1 177 ? -2.232 0.660 16.604 1.00 55.12 177 PRO A CA 1
ATOM 1387 C C . PRO A 1 177 ? -1.370 -0.506 16.100 1.00 55.12 177 PRO A C 1
ATOM 1389 O O . PRO A 1 177 ? -0.403 -0.878 16.805 1.00 55.12 177 PRO A O 1
#

Sequence (177 aa):
MRTMQFFASISLVTILCSSSPAETEALSQRVHVHYYGWYGNPETNGHWSHWDHAVTSKSGPPPGNHKPPEDIGSPFYPQLGLYSSQDPDTLKAHLEMIAKAGIGVVNFSWWGPGNADDRALELLFAEAAKKGMKVNFHIEPYPGRSAESVKENLGYLIDKFKGSPALYRDADRDHLP

Foldseek 3Di:
DDDDDDDDDDDDDPPPPPPDDPPLQAADQVAEDEDEQFADDCVPPVHGTQQQDFADDPDDDGPGTFDPDVTGPDPDADPVGRDHLLDLVVLLVVVVVCSVVSHQEYAYEDQAPPDSSNNSVVSNLVNCLVVLGAYDYDYDPHPPDDPVVVVVRVVVVCVVPVPGSRHAFDPVPVRHD

Radius of gyration: 25.93 Å; chains: 1; bounding box: 107×50×47 Å